Protein AF-A0A9J6DUN0-F1 (afdb_monomer_lite)

Organism: Rhipicephalus microplus (NCBI:txid6941)

pLDDT: mean 73.42, std 15.0, range [44.53, 96.88]

Secondary structure (DSSP, 8-state):
-HHHHHHHHHHHHHHHHTTTTS--SS---SS----GGGS----STHHHHHHHHHHHHHHHHHHHHHHHHHHHHHHH--SSSS--

InterPro domains:
  IPR031973 Deltamethrin resistance protein prag01 [PF16020] (38-78)

Foldseek 3Di:
DVVVVVVVVVVVVVVVVVCPPPPDPDDDDPDDDDDPVNPDDPPDCVVVVVVVVVVVVVVVVVVVVVVVVVVVVVVVDDDPPPDD

Sequence (84 aa):
MIARLVSQRALQCALRQSRSGLRSYHPPAEFKQVTMADMPTFIGPWEENFNKRQAKFNIHLAVGVSFFVVSLIAVSTPDTLVSF

Structure (mmCIF, N/CA/C/O backbone):
data_AF-A0A9J6DUN0-F1
#
_entry.id   AF-A0A9J6DUN0-F1
#
loop_
_atom_site.group_PDB
_atom_site.id
_atom_site.type_symbol
_atom_site.label_atom_id
_atom_site.label_alt_id
_atom_site.label_comp_id
_atom_site.label_asym_id
_atom_site.label_entity_id
_atom_site.label_seq_id
_atom_site.pdbx_PDB_ins_code
_atom_site.Cartn_x
_atom_site.Cartn_y
_atom_site.Cartn_z
_atom_site.occupancy
_atom_site.B_iso_or_equiv
_atom_site.auth_seq_id
_atom_site.auth_comp_id
_atom_site.auth_asym_id
_atom_site.auth_atom_id
_atom_site.pdbx_PDB_model_num
ATOM 1 N N . MET A 1 1 ? -7.557 -2.859 2.953 1.00 54.69 1 MET A N 1
ATOM 2 C CA . MET A 1 1 ? -7.667 -3.120 4.408 1.00 54.69 1 MET A CA 1
ATOM 3 C C . MET A 1 1 ? -8.894 -3.953 4.770 1.00 54.69 1 MET A C 1
ATOM 5 O O . MET A 1 1 ? -8.728 -4.926 5.495 1.00 54.69 1 MET A O 1
ATOM 9 N N . ILE A 1 2 ? -10.070 -3.682 4.184 1.00 54.75 2 ILE A N 1
ATOM 10 C CA . ILE A 1 2 ? -11.302 -4.481 4.372 1.00 54.75 2 ILE A CA 1
ATOM 11 C C . ILE A 1 2 ? -11.069 -5.980 4.130 1.00 54.75 2 ILE A C 1
ATOM 13 O O . ILE A 1 2 ? -11.416 -6.786 4.980 1.00 54.75 2 ILE A O 1
ATOM 17 N N . ALA A 1 3 ? -10.379 -6.360 3.050 1.00 50.94 3 ALA A N 1
ATOM 18 C CA . ALA A 1 3 ? -10.062 -7.767 2.780 1.00 50.94 3 ALA A CA 1
ATOM 19 C C . ALA A 1 3 ? -9.231 -8.436 3.895 1.00 50.94 3 ALA A C 1
ATOM 21 O O . ALA A 1 3 ? -9.462 -9.596 4.219 1.00 50.94 3 ALA A O 1
ATOM 22 N N . ARG A 1 4 ? -8.310 -7.697 4.536 1.00 58.47 4 ARG A N 1
ATOM 23 C CA . ARG A 1 4 ? -7.514 -8.212 5.662 1.00 58.47 4 ARG A CA 1
ATOM 24 C C . ARG A 1 4 ? -8.370 -8.379 6.912 1.00 58.47 4 ARG A C 1
ATOM 26 O O . ARG A 1 4 ? -8.319 -9.436 7.523 1.00 58.47 4 ARG A O 1
ATOM 33 N N . LEU A 1 5 ? -9.209 -7.397 7.234 1.00 62.56 5 LEU A N 1
ATOM 34 C CA . LEU A 1 5 ? -10.174 -7.471 8.337 1.00 62.56 5 LEU A CA 1
ATOM 35 C C . LEU A 1 5 ? -11.179 -8.614 8.152 1.00 62.56 5 LEU A C 1
ATOM 37 O O . LEU A 1 5 ? -11.437 -9.366 9.086 1.00 62.56 5 LEU A O 1
ATOM 41 N N . VAL A 1 6 ? -11.700 -8.788 6.938 1.00 65.94 6 VAL A N 1
ATOM 42 C CA . VAL A 1 6 ? -12.608 -9.887 6.591 1.00 65.94 6 VAL A CA 1
ATOM 43 C C . VAL A 1 6 ? -11.882 -11.228 6.681 1.00 65.94 6 VAL A C 1
ATOM 45 O O . VAL A 1 6 ? -12.408 -12.147 7.299 1.00 65.94 6 VAL A O 1
ATOM 48 N N . SER A 1 7 ? -10.648 -11.334 6.173 1.00 63.41 7 SER A N 1
ATOM 49 C CA . SER A 1 7 ? -9.844 -12.559 6.292 1.00 63.41 7 SER A CA 1
ATOM 50 C C . SER A 1 7 ? -9.480 -12.889 7.742 1.00 63.41 7 SER A C 1
ATOM 52 O O . SER A 1 7 ? -9.540 -14.047 8.135 1.00 63.41 7 SER A O 1
ATOM 54 N N . GLN A 1 8 ? -9.180 -11.882 8.569 1.00 65.50 8 GLN A N 1
ATOM 55 C CA . GLN A 1 8 ? -8.905 -12.053 9.994 1.00 65.50 8 GLN A CA 1
ATOM 56 C C . GLN A 1 8 ? -10.157 -12.490 10.747 1.00 65.50 8 GLN A C 1
ATOM 58 O O . GLN A 1 8 ? -10.069 -13.388 11.575 1.00 65.50 8 GLN A O 1
ATOM 63 N N . ARG A 1 9 ? -11.326 -11.917 10.438 1.00 64.69 9 ARG A N 1
ATOM 64 C CA . ARG A 1 9 ? -12.605 -12.354 11.015 1.00 64.69 9 ARG A CA 1
ATOM 65 C C . ARG A 1 9 ? -12.960 -13.774 10.581 1.00 64.69 9 ARG A C 1
ATOM 67 O O . ARG A 1 9 ? -13.342 -14.573 11.425 1.00 64.69 9 ARG A O 1
ATOM 74 N N . ALA A 1 10 ? -12.770 -14.115 9.308 1.00 68.06 10 ALA A N 1
ATOM 75 C CA . ALA A 1 10 ? -12.993 -15.468 8.802 1.00 68.06 10 ALA A CA 1
ATOM 76 C C . ALA A 1 10 ? -12.053 -16.488 9.470 1.00 68.06 10 ALA A C 1
ATOM 78 O O . ALA A 1 10 ? -12.509 -17.527 9.943 1.00 68.06 10 ALA A O 1
ATOM 79 N N . LEU A 1 11 ? -10.764 -16.155 9.605 1.00 66.31 11 LEU A N 1
ATOM 80 C CA . LEU A 1 11 ? -9.784 -16.962 10.338 1.00 66.31 11 LEU A CA 1
ATOM 81 C C . LEU A 1 11 ? -10.137 -17.083 11.823 1.00 66.31 11 LEU A C 1
ATOM 83 O O . LEU A 1 11 ? -10.056 -18.169 12.385 1.00 66.31 11 LEU A O 1
ATOM 87 N N . GLN A 1 12 ? -10.571 -16.001 12.469 1.00 66.94 12 GLN A N 1
ATOM 88 C CA . GLN A 1 12 ? -11.006 -16.031 13.866 1.00 66.94 12 GLN A CA 1
ATOM 89 C C . GLN A 1 12 ? -12.255 -16.895 14.063 1.00 66.94 12 GLN A C 1
ATOM 91 O O . GLN A 1 12 ? -12.313 -17.634 15.042 1.00 66.94 12 GLN A O 1
ATOM 96 N N . CYS A 1 13 ? -13.229 -16.851 13.151 1.00 63.50 13 CYS A N 1
ATOM 97 C CA . CYS A 1 13 ? -14.391 -17.741 13.182 1.00 63.50 13 CYS A CA 1
ATOM 98 C C . CYS A 1 13 ? -13.971 -19.210 13.035 1.00 63.50 13 CYS A C 1
ATOM 100 O O . CYS A 1 13 ? -14.395 -20.045 13.834 1.00 63.50 13 CYS A O 1
ATOM 102 N N . ALA A 1 14 ? -13.072 -19.513 12.094 1.00 65.06 14 ALA A N 1
ATOM 103 C CA . ALA A 1 14 ? -12.547 -20.863 11.895 1.00 65.06 14 ALA A CA 1
ATOM 104 C C . ALA A 1 14 ? -11.772 -21.381 13.126 1.00 65.06 14 ALA A C 1
ATOM 106 O O . ALA A 1 14 ? -11.977 -22.510 13.570 1.00 65.06 14 ALA A O 1
ATOM 107 N N . LEU A 1 15 ? -10.936 -20.538 13.740 1.00 63.44 15 LEU A N 1
ATOM 108 C CA . LEU A 1 15 ? -10.179 -20.883 14.949 1.00 63.44 15 LEU A CA 1
ATOM 109 C C . LEU A 1 15 ? -11.072 -21.031 16.191 1.00 63.44 15 LEU A C 1
ATOM 111 O O . LEU A 1 15 ? -10.795 -21.872 17.047 1.00 63.44 15 LEU A O 1
ATOM 115 N N . ARG A 1 16 ? -12.155 -20.248 16.302 1.00 56.69 16 ARG A N 1
ATOM 116 C CA . ARG A 1 16 ? -13.146 -20.388 17.384 1.00 56.69 16 ARG A CA 1
ATOM 117 C C . ARG A 1 16 ? -13.896 -21.714 17.292 1.00 56.69 16 ARG A C 1
ATOM 119 O O . ARG A 1 16 ? -14.092 -22.355 18.321 1.00 56.69 16 ARG A O 1
ATOM 126 N N . GLN A 1 17 ? -14.242 -22.157 16.084 1.00 56.03 17 GLN A N 1
ATOM 127 C CA . GLN A 1 17 ? -14.935 -23.430 15.877 1.00 56.03 17 GLN A CA 1
ATOM 128 C C . GLN A 1 17 ? -14.083 -24.632 16.319 1.00 56.03 17 GLN A C 1
ATOM 130 O O . GLN A 1 17 ? -14.602 -25.557 16.945 1.00 56.03 17 GLN A O 1
ATOM 135 N N . SER A 1 18 ? -12.762 -24.569 16.113 1.00 52.25 18 SER A N 1
ATOM 136 C CA . SER A 1 18 ? -11.824 -25.630 16.512 1.00 52.25 18 SER A CA 1
ATOM 137 C C . SER A 1 18 ? -11.633 -25.784 18.029 1.00 52.25 18 SER A C 1
ATOM 139 O O . SER A 1 18 ? -11.102 -26.804 18.464 1.00 52.25 18 SER A O 1
ATOM 141 N N . ARG A 1 19 ? -12.036 -24.808 18.855 1.00 53.56 19 ARG A N 1
ATOM 142 C CA . ARG A 1 19 ? -11.872 -24.873 20.323 1.00 53.56 19 ARG A CA 1
ATOM 143 C C . ARG A 1 19 ? -13.062 -25.484 21.065 1.00 53.56 19 ARG A C 1
ATOM 145 O O . ARG A 1 19 ? -12.967 -25.691 22.270 1.00 53.56 19 ARG A O 1
ATOM 152 N N . SER A 1 20 ? -14.140 -25.827 20.363 1.00 54.22 20 SER A N 1
ATOM 153 C CA . SER A 1 20 ? -15.359 -26.405 20.952 1.00 54.22 20 SER A CA 1
ATOM 154 C C . SER A 1 20 ? -15.189 -27.812 21.560 1.00 54.22 20 SER A C 1
ATOM 156 O O . SER A 1 20 ? -16.097 -28.282 22.237 1.00 54.22 20 SER A O 1
ATOM 158 N N . GLY A 1 21 ? -14.034 -28.469 21.380 1.00 54.28 21 GLY A N 1
ATOM 159 C CA . GLY A 1 21 ? -13.741 -29.798 21.940 1.00 54.28 21 GLY A CA 1
ATOM 160 C C . GLY A 1 21 ? -12.814 -29.827 23.165 1.00 54.28 21 GLY A C 1
ATOM 161 O O . GLY A 1 21 ? -12.608 -30.892 23.743 1.00 54.28 21 GLY A O 1
ATOM 162 N N . LEU A 1 22 ? -12.237 -28.694 23.582 1.00 53.66 22 LEU A N 1
ATOM 163 C CA . LEU A 1 22 ? -11.336 -28.640 24.738 1.00 53.66 22 LEU A CA 1
ATOM 164 C C . LEU A 1 22 ? -12.118 -28.203 25.975 1.00 53.66 22 LEU A C 1
ATOM 166 O O . LEU A 1 22 ? -12.464 -27.035 26.121 1.00 53.66 22 LEU A O 1
ATOM 170 N N . ARG A 1 23 ? -12.399 -29.186 26.836 1.00 56.47 23 ARG A N 1
ATOM 171 C CA . ARG A 1 23 ? -12.945 -29.099 28.200 1.00 56.47 23 ARG A CA 1
ATOM 172 C C . ARG A 1 23 ? -12.741 -27.704 28.820 1.00 56.47 23 ARG A C 1
ATOM 174 O O . ARG A 1 23 ? -11.665 -27.387 29.322 1.00 56.47 23 ARG A O 1
ATOM 181 N N . SER A 1 24 ? -13.775 -26.864 28.752 1.00 56.75 24 SER A N 1
ATOM 182 C CA . SER A 1 24 ? -13.772 -25.545 29.386 1.00 56.75 24 SER A CA 1
ATOM 183 C C . SER A 1 24 ? -13.740 -25.736 30.901 1.00 56.75 24 SER A C 1
ATOM 185 O O . SER A 1 24 ? -14.683 -26.272 31.474 1.00 56.75 24 SER A O 1
ATOM 187 N N . TYR A 1 25 ? -12.647 -25.326 31.547 1.00 58.19 25 TYR A N 1
ATOM 188 C CA . TYR A 1 25 ? -12.498 -25.376 33.008 1.00 58.19 25 TYR A CA 1
ATOM 189 C C . TYR A 1 25 ? -13.352 -24.331 33.739 1.00 58.19 25 TYR A C 1
ATOM 191 O O . TYR A 1 25 ? -13.503 -24.412 34.954 1.00 58.19 25 TYR A O 1
ATOM 199 N N . HIS A 1 26 ? -13.921 -23.364 33.014 1.00 60.47 26 HIS A N 1
ATOM 200 C CA . HIS A 1 26 ? -14.836 -22.377 33.575 1.00 60.47 26 HIS A CA 1
ATOM 201 C C . HIS A 1 26 ? -16.293 -22.727 33.239 1.00 60.47 26 HIS A C 1
ATOM 203 O O . HIS A 1 26 ? -16.567 -23.098 32.089 1.00 60.47 26 HIS A O 1
ATOM 209 N N . PRO A 1 27 ? -17.228 -22.587 34.203 1.00 66.44 27 PRO A N 1
ATOM 210 C CA . PRO A 1 27 ? -18.657 -22.678 33.923 1.00 66.44 27 PRO A CA 1
ATOM 211 C C . PRO A 1 27 ? -19.049 -21.643 32.855 1.00 66.44 27 PRO A C 1
ATOM 213 O O . PRO A 1 27 ? -18.408 -20.589 32.773 1.00 66.44 27 PRO A O 1
ATOM 216 N N . PRO A 1 28 ? -20.067 -21.929 32.020 1.00 63.12 28 PRO A N 1
ATOM 217 C CA . PRO A 1 28 ? -20.533 -20.998 31.001 1.00 63.12 28 PRO A CA 1
ATOM 218 C C . PRO A 1 28 ? -20.986 -19.709 31.688 1.00 63.12 28 PRO A C 1
ATOM 220 O O . PRO A 1 28 ? -22.006 -19.679 32.369 1.00 63.12 28 PRO A O 1
ATOM 223 N N . ALA A 1 29 ? -20.173 -18.661 31.571 1.00 63.62 29 ALA A N 1
ATOM 224 C CA . ALA A 1 29 ? -20.482 -17.372 32.162 1.00 63.62 29 ALA A CA 1
ATOM 225 C C . ALA A 1 29 ? -21.705 -16.777 31.449 1.00 63.62 29 ALA A C 1
ATOM 227 O O . ALA A 1 29 ? -21.729 -16.714 30.221 1.00 63.62 29 ALA A O 1
ATOM 228 N N . GLU A 1 30 ? -22.689 -16.300 32.216 1.00 68.50 30 GLU A N 1
ATOM 229 C CA . GLU A 1 30 ? -23.889 -15.612 31.704 1.00 68.50 30 GLU A CA 1
ATOM 230 C C . GLU A 1 30 ? -23.555 -14.324 30.924 1.00 68.50 30 GLU A C 1
ATOM 232 O O . GLU A 1 30 ? -24.390 -13.785 30.200 1.00 68.50 30 GLU A O 1
ATOM 237 N N . PHE A 1 31 ? -22.307 -13.855 31.020 1.00 68.31 31 PHE A N 1
ATOM 238 C CA . PHE A 1 31 ? -21.807 -12.653 30.368 1.00 68.31 31 PHE A CA 1
ATOM 239 C C . PHE A 1 31 ? -20.660 -12.977 29.410 1.00 68.31 31 PHE A C 1
ATOM 241 O O . PHE A 1 31 ? -19.723 -13.711 29.739 1.00 68.31 31 PHE A O 1
ATOM 248 N N . LYS A 1 32 ? -20.706 -12.373 28.216 1.00 72.81 32 LYS A N 1
ATOM 249 C CA . LYS A 1 32 ? -19.616 -12.433 27.238 1.00 72.81 32 LYS A CA 1
ATOM 250 C C . LYS A 1 32 ? -18.355 -11.839 27.869 1.00 72.81 32 LYS A C 1
ATOM 252 O O . LYS A 1 32 ? -18.323 -10.652 28.183 1.00 72.81 32 LYS A O 1
ATOM 257 N N . GLN A 1 33 ? -17.314 -12.655 28.024 1.00 75.75 33 GLN A N 1
ATOM 258 C CA . GLN A 1 33 ? -16.009 -12.174 28.474 1.00 75.75 33 GLN A CA 1
ATOM 259 C C . GLN A 1 33 ? -15.508 -11.106 27.497 1.00 75.75 33 GLN A C 1
ATOM 261 O O . GLN A 1 33 ? -15.435 -11.362 26.293 1.00 75.75 33 GLN A O 1
ATOM 266 N N . VAL A 1 34 ? -15.192 -9.916 28.016 1.00 75.25 34 VAL A N 1
ATOM 267 C CA . VAL A 1 34 ? -14.613 -8.830 27.220 1.00 75.25 34 VAL A CA 1
ATOM 268 C C . VAL A 1 34 ? -13.261 -9.313 26.722 1.00 75.25 34 VAL A C 1
ATOM 270 O O . VAL A 1 34 ? -12.328 -9.530 27.492 1.00 75.25 34 VAL A O 1
ATOM 273 N N . THR A 1 35 ? -13.175 -9.537 25.419 1.00 76.00 35 THR A N 1
ATOM 274 C CA . THR A 1 35 ? -11.934 -9.940 24.770 1.00 76.00 35 THR A CA 1
ATOM 275 C C . THR A 1 35 ? -11.234 -8.712 24.210 1.00 76.00 35 THR A C 1
ATOM 277 O O . THR A 1 35 ? -11.859 -7.689 23.949 1.00 76.00 35 THR A O 1
ATOM 280 N N . MET A 1 36 ? -9.933 -8.814 23.940 1.00 74.44 36 MET A N 1
ATOM 281 C CA . MET A 1 36 ? -9.179 -7.746 23.266 1.00 74.4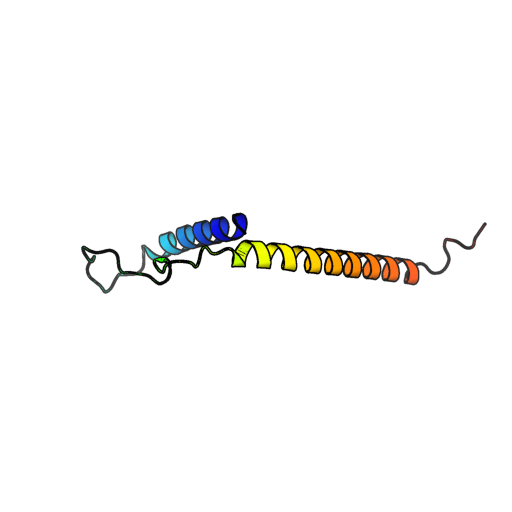4 36 MET A CA 1
ATOM 282 C C . MET A 1 36 ? -9.782 -7.356 21.897 1.00 74.44 36 MET A C 1
ATOM 284 O O . MET A 1 36 ? -9.529 -6.268 21.395 1.00 74.44 36 MET A O 1
ATOM 288 N N . ALA A 1 37 ? -10.617 -8.219 21.306 1.00 72.69 37 ALA A N 1
ATOM 289 C CA . ALA A 1 37 ? -11.369 -7.931 20.086 1.00 72.69 37 ALA A CA 1
ATOM 290 C C . ALA A 1 37 ? -12.568 -6.984 20.293 1.00 72.69 37 ALA A C 1
ATOM 292 O O . ALA A 1 37 ? -13.079 -6.445 19.316 1.00 72.69 37 ALA A O 1
ATOM 293 N N . ASP A 1 38 ? -13.022 -6.801 21.534 1.00 76.62 38 ASP A N 1
ATOM 294 C CA . ASP A 1 38 ? -14.099 -5.878 21.901 1.00 76.62 38 ASP A CA 1
ATOM 295 C C . ASP A 1 38 ? -13.562 -4.474 22.235 1.00 76.62 38 ASP A C 1
ATOM 297 O O . ASP A 1 38 ? -14.342 -3.558 22.492 1.00 76.62 38 ASP A O 1
ATOM 301 N N . MET A 1 39 ? -12.236 -4.282 22.225 1.00 79.81 39 MET A N 1
ATOM 302 C CA . MET A 1 39 ? -11.654 -2.955 22.385 1.00 79.81 39 MET A CA 1
ATOM 303 C C . MET A 1 39 ? -12.050 -2.057 21.207 1.00 79.81 39 MET A C 1
ATOM 305 O O . MET A 1 39 ? -12.040 -2.513 20.058 1.00 79.81 39 MET A O 1
ATOM 309 N N . PRO A 1 40 ? -12.351 -0.771 21.461 1.00 73.25 4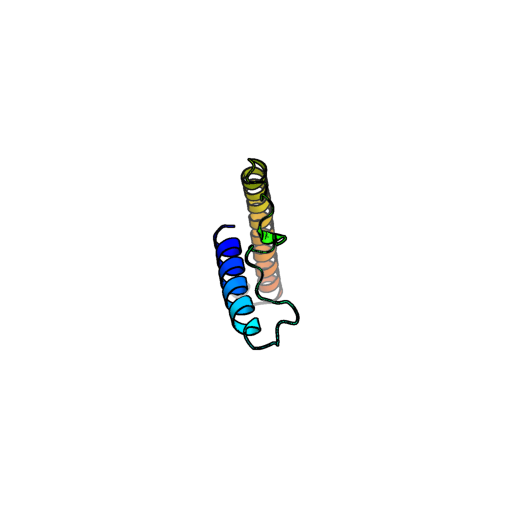0 PRO A N 1
ATOM 310 C CA . PRO A 1 40 ? -12.631 0.172 20.396 1.00 73.25 40 PRO A CA 1
ATOM 311 C C . PRO A 1 40 ? -11.403 0.269 19.493 1.00 73.25 40 PRO A C 1
ATOM 313 O O . PRO A 1 40 ? -10.331 0.723 19.895 1.00 73.25 40 PRO A O 1
ATOM 316 N N . THR A 1 41 ? -11.550 -0.185 18.255 1.00 69.88 41 THR A N 1
ATOM 317 C CA . THR A 1 41 ? -10.550 0.069 17.226 1.00 69.88 41 THR A CA 1
ATOM 318 C C . THR A 1 41 ? -10.584 1.552 16.905 1.00 69.88 41 THR A C 1
ATOM 320 O O . THR A 1 41 ? -11.662 2.098 16.667 1.00 69.88 41 THR A O 1
ATOM 323 N N . PHE A 1 42 ? -9.424 2.203 16.881 1.00 68.19 42 PHE A N 1
ATOM 324 C CA . PHE A 1 42 ? -9.317 3.594 16.452 1.00 68.19 42 PHE A CA 1
ATOM 325 C C . PHE A 1 42 ? -9.721 3.718 14.975 1.00 68.19 42 PHE A C 1
ATOM 327 O O . PHE A 1 42 ? -8.901 3.553 14.077 1.00 68.19 42 PHE A O 1
ATOM 334 N N . ILE A 1 43 ? -11.001 4.003 14.730 1.00 65.12 43 ILE A N 1
ATOM 335 C CA . ILE A 1 43 ? -11.546 4.362 13.419 1.00 65.12 43 ILE A CA 1
ATOM 336 C C . ILE A 1 43 ? -11.343 5.871 13.288 1.00 65.12 43 ILE A C 1
ATOM 338 O O . ILE A 1 43 ? -12.202 6.670 13.648 1.00 65.12 43 ILE A O 1
ATOM 342 N N . GLY A 1 44 ? -10.135 6.265 12.891 1.00 70.31 44 GLY A N 1
ATOM 343 C CA . GLY A 1 44 ? -9.752 7.667 12.750 1.00 70.31 44 GLY A CA 1
ATOM 344 C C . GLY A 1 44 ? -9.247 7.996 11.344 1.00 70.31 44 GLY A C 1
ATOM 345 O O . GLY A 1 44 ? -8.841 7.096 10.605 1.00 70.31 44 GLY A O 1
ATOM 346 N N . PRO A 1 45 ? -9.151 9.294 10.992 1.00 77.62 45 PRO A N 1
ATOM 347 C CA . PRO A 1 45 ? -8.646 9.757 9.690 1.00 77.62 45 PRO A CA 1
ATOM 348 C C . PRO A 1 45 ? -7.179 9.365 9.436 1.00 77.62 45 PRO A C 1
ATOM 350 O O . PRO A 1 45 ? -6.646 9.525 8.336 1.00 77.62 45 PRO A O 1
ATOM 353 N N . TRP A 1 46 ? -6.493 8.851 10.460 1.00 80.56 46 TRP A N 1
ATOM 354 C CA . TRP A 1 46 ? -5.162 8.275 10.345 1.00 80.56 46 TRP A CA 1
ATOM 355 C C . TRP A 1 46 ? -5.116 7.097 9.363 1.00 80.56 46 TRP A C 1
ATOM 357 O O . TRP A 1 46 ? -4.156 7.017 8.598 1.00 80.56 46 TRP A O 1
ATOM 367 N N . GLU A 1 47 ? -6.136 6.230 9.325 1.00 82.69 47 GLU A N 1
ATOM 368 C CA . GLU A 1 47 ? -6.118 5.034 8.469 1.00 82.69 47 GLU A CA 1
ATOM 369 C C . GLU A 1 47 ? -6.079 5.415 6.983 1.00 82.69 47 GLU A C 1
ATOM 371 O O . GLU A 1 47 ? -5.284 4.877 6.211 1.00 82.69 47 GLU A O 1
ATOM 376 N N . GLU A 1 48 ? -6.870 6.407 6.580 1.00 82.62 48 GLU A N 1
ATOM 377 C CA . GLU A 1 48 ? -6.873 6.909 5.206 1.00 82.62 48 GLU A CA 1
ATOM 378 C C . GLU A 1 48 ? -5.532 7.539 4.826 1.00 82.62 48 GLU A C 1
ATOM 380 O O . GLU A 1 48 ? -4.983 7.272 3.755 1.00 82.62 48 GLU A O 1
ATOM 385 N N . ASN A 1 49 ? -4.973 8.359 5.716 1.00 84.38 49 ASN A N 1
ATOM 386 C CA . ASN A 1 49 ? -3.692 9.024 5.491 1.00 84.38 49 ASN A CA 1
ATOM 387 C C . ASN A 1 49 ? -2.516 8.040 5.483 1.00 84.38 49 ASN A C 1
ATOM 389 O O . ASN A 1 49 ? -1.538 8.232 4.757 1.00 84.38 49 ASN A O 1
ATOM 393 N N . PHE A 1 50 ? -2.589 6.981 6.284 1.00 85.81 50 PHE A N 1
ATOM 394 C CA . PHE A 1 50 ? -1.623 5.893 6.273 1.00 85.81 50 PHE A CA 1
ATOM 395 C C . PHE A 1 50 ? -1.720 5.098 4.969 1.00 85.81 50 PHE A C 1
ATOM 397 O O . PHE A 1 50 ? -0.712 4.943 4.285 1.00 85.81 50 PHE A O 1
ATOM 404 N N . ASN A 1 51 ? -2.926 4.700 4.554 1.00 85.50 51 ASN A N 1
ATOM 405 C CA . ASN A 1 51 ? -3.144 3.962 3.309 1.00 85.50 51 ASN A CA 1
ATOM 406 C C . ASN A 1 51 ? -2.677 4.748 2.074 1.00 85.50 51 ASN A C 1
ATOM 408 O O . ASN A 1 51 ? -2.009 4.185 1.206 1.00 85.50 51 ASN A O 1
ATOM 412 N N . LYS A 1 52 ? -2.946 6.059 2.017 1.00 87.25 52 LYS A N 1
ATOM 413 C CA . LYS A 1 52 ? -2.466 6.942 0.938 1.00 87.25 52 LYS A CA 1
ATOM 414 C C . LYS A 1 52 ? -0.937 6.990 0.866 1.00 87.25 52 LYS A C 1
ATOM 416 O O . LYS A 1 52 ? -0.375 6.976 -0.226 1.00 87.25 52 LYS A O 1
ATOM 421 N N . ARG A 1 53 ? -0.254 7.040 2.016 1.00 87.88 53 ARG A N 1
ATOM 422 C CA . ARG A 1 53 ? 1.218 7.019 2.076 1.00 87.88 53 ARG A CA 1
ATOM 423 C C . ARG A 1 53 ? 1.776 5.652 1.691 1.00 87.88 53 ARG A C 1
ATOM 425 O O . ARG A 1 53 ? 2.682 5.584 0.867 1.00 87.88 53 ARG A O 1
ATOM 432 N N . GLN A 1 54 ? 1.184 4.578 2.204 1.00 90.31 54 GLN A N 1
ATOM 433 C CA . GLN A 1 54 ? 1.596 3.210 1.905 1.00 90.31 54 GLN A CA 1
ATOM 434 C C . GLN A 1 54 ? 1.472 2.882 0.412 1.00 90.31 54 GLN A C 1
ATOM 436 O O . GLN A 1 54 ? 2.353 2.239 -0.152 1.00 90.31 54 GLN A O 1
ATOM 441 N N . ALA A 1 55 ? 0.419 3.367 -0.254 1.00 90.25 55 ALA A N 1
ATOM 442 C CA . ALA A 1 55 ? 0.223 3.161 -1.687 1.00 90.25 55 ALA A CA 1
ATOM 443 C C . ALA A 1 55 ? 1.378 3.735 -2.526 1.00 90.25 55 ALA A C 1
ATOM 445 O O . ALA A 1 55 ? 1.839 3.076 -3.454 1.00 90.25 55 ALA A O 1
ATOM 446 N N . LYS A 1 56 ? 1.898 4.916 -2.164 1.00 91.88 56 LYS A N 1
ATOM 447 C CA . LYS A 1 56 ? 3.047 5.523 -2.854 1.00 91.88 56 LYS A CA 1
ATOM 448 C C . LYS A 1 56 ? 4.290 4.644 -2.747 1.00 91.88 56 LYS A C 1
ATOM 450 O O . LYS A 1 56 ? 4.926 4.358 -3.755 1.00 91.88 56 LYS A O 1
ATOM 455 N N . PHE A 1 57 ? 4.602 4.167 -1.544 1.00 92.25 57 PHE A N 1
ATOM 456 C CA . PHE A 1 57 ? 5.753 3.288 -1.336 1.00 92.25 57 PHE A CA 1
ATOM 457 C C . PHE A 1 57 ? 5.610 1.957 -2.073 1.00 92.25 57 PHE A C 1
ATOM 459 O O . PHE A 1 57 ? 6.575 1.491 -2.668 1.00 92.25 57 PHE A O 1
ATOM 466 N N . ASN A 1 58 ? 4.406 1.383 -2.113 1.00 91.69 58 ASN A N 1
ATOM 467 C CA . ASN A 1 58 ? 4.152 0.159 -2.869 1.00 91.69 58 ASN A CA 1
ATOM 468 C C . ASN A 1 58 ? 4.377 0.353 -4.377 1.00 91.69 58 ASN A C 1
ATOM 470 O O . ASN A 1 58 ? 4.908 -0.544 -5.024 1.00 91.69 58 ASN A O 1
ATOM 474 N N . ILE A 1 59 ? 4.011 1.515 -4.931 1.00 94.56 59 ILE A N 1
ATOM 475 C CA . ILE A 1 59 ? 4.274 1.843 -6.340 1.00 94.56 59 ILE A CA 1
ATOM 476 C C . ILE A 1 59 ? 5.780 1.957 -6.586 1.00 94.56 59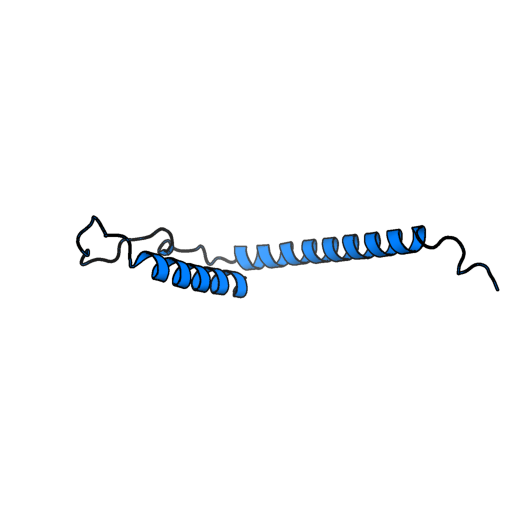 ILE A C 1
ATOM 478 O O . ILE A 1 59 ? 6.288 1.332 -7.511 1.00 94.56 59 ILE A O 1
ATOM 482 N N . HIS A 1 60 ? 6.509 2.693 -5.742 1.00 94.69 60 HIS A N 1
ATOM 483 C CA . HIS A 1 60 ? 7.967 2.797 -5.867 1.00 94.69 60 HIS A CA 1
ATOM 484 C C . HIS A 1 60 ? 8.654 1.433 -5.770 1.00 94.69 60 HIS A C 1
ATOM 486 O O . HIS A 1 60 ? 9.558 1.144 -6.549 1.00 94.69 60 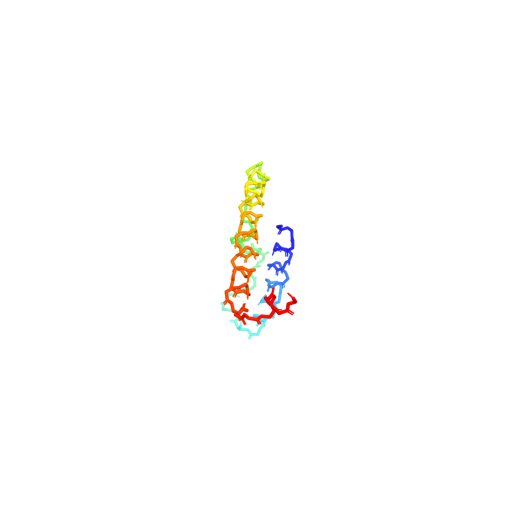HIS A O 1
ATOM 492 N N . LEU A 1 61 ? 8.191 0.573 -4.861 1.00 95.25 61 LEU A N 1
ATOM 493 C CA . LEU A 1 61 ? 8.696 -0.787 -4.727 1.00 95.25 61 LEU A CA 1
ATOM 494 C C . LEU A 1 61 ? 8.402 -1.623 -5.978 1.00 95.25 61 LEU A C 1
ATOM 496 O O . LEU A 1 61 ? 9.298 -2.298 -6.470 1.00 95.25 61 LEU A O 1
ATOM 500 N N . ALA A 1 62 ? 7.191 -1.542 -6.534 1.00 94.50 62 ALA A N 1
ATOM 501 C CA . ALA A 1 62 ? 6.835 -2.251 -7.763 1.00 94.50 62 ALA A CA 1
ATOM 502 C C . ALA A 1 62 ? 7.698 -1.812 -8.956 1.00 94.50 62 ALA A C 1
ATOM 504 O O . ALA A 1 62 ? 8.168 -2.662 -9.708 1.00 94.50 62 ALA A O 1
ATOM 505 N N . VAL A 1 63 ? 7.952 -0.506 -9.092 1.00 96.88 63 VAL A N 1
ATOM 506 C CA . VAL A 1 63 ? 8.841 0.049 -10.125 1.00 96.88 63 VAL A CA 1
ATOM 507 C C . VAL A 1 63 ? 10.286 -0.410 -9.921 1.00 96.88 63 VAL A C 1
ATOM 509 O O . VAL A 1 63 ? 10.948 -0.792 -10.879 1.00 96.88 63 VAL A O 1
ATOM 512 N N . GLY A 1 64 ? 10.784 -0.412 -8.682 1.00 95.69 64 GLY A N 1
ATOM 513 C CA . GLY A 1 64 ? 12.135 -0.889 -8.383 1.00 95.69 64 GLY A CA 1
ATOM 514 C C . GLY A 1 64 ? 12.315 -2.375 -8.700 1.00 95.69 64 GLY A C 1
ATOM 515 O O . GLY A 1 64 ? 13.305 -2.761 -9.316 1.00 95.69 64 GLY A O 1
ATOM 516 N N . VAL A 1 65 ? 11.333 -3.204 -8.336 1.00 96.88 65 VAL A N 1
ATOM 517 C CA . VAL A 1 65 ? 11.342 -4.644 -8.630 1.00 96.88 65 VAL A CA 1
ATOM 518 C C . VAL A 1 65 ? 11.262 -4.898 -10.134 1.00 96.88 65 VAL A C 1
ATOM 520 O O . VAL A 1 65 ? 12.029 -5.712 -10.642 1.00 96.88 65 VAL A O 1
ATOM 523 N N . SER A 1 66 ? 10.383 -4.204 -10.863 1.00 96.00 66 SER A N 1
ATOM 524 C CA . SER A 1 66 ? 10.273 -4.389 -12.314 1.00 96.00 66 SER A CA 1
ATOM 525 C C . SER A 1 66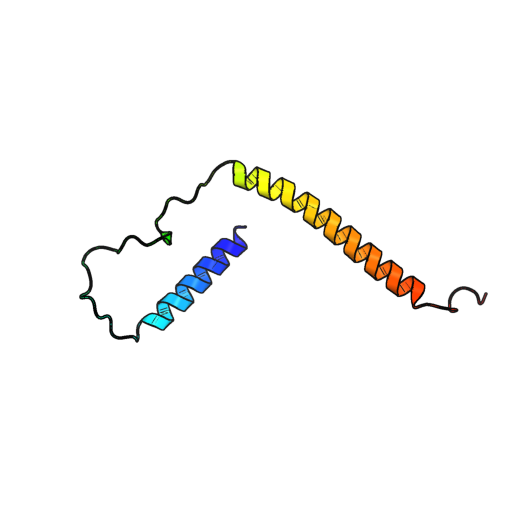 ? 11.545 -3.956 -13.038 1.00 96.00 66 SER A C 1
ATOM 527 O O . SER A 1 66 ? 12.033 -4.695 -13.890 1.00 96.00 66 SER A O 1
ATOM 529 N N . PHE A 1 67 ? 12.128 -2.816 -12.654 1.00 96.00 67 PHE A N 1
ATOM 530 C CA . PHE A 1 67 ? 13.406 -2.353 -13.187 1.00 96.00 67 PHE A CA 1
ATOM 531 C C . PHE A 1 67 ? 14.510 -3.385 -12.950 1.00 96.00 67 PHE A C 1
ATOM 533 O O . PHE A 1 67 ? 15.192 -3.776 -13.891 1.00 96.00 67 PHE A O 1
ATOM 540 N N . PHE A 1 68 ? 14.633 -3.886 -11.719 1.00 95.62 68 PHE A N 1
ATOM 541 C CA . PHE A 1 68 ? 15.642 -4.881 -11.369 1.00 95.62 68 PHE A CA 1
ATOM 542 C C . PHE A 1 68 ? 15.505 -6.170 -12.190 1.00 95.62 68 PHE A C 1
ATOM 544 O O . PHE A 1 68 ? 16.494 -6.671 -12.719 1.00 95.62 68 PHE A O 1
ATOM 551 N N . VAL A 1 69 ? 14.282 -6.682 -12.356 1.00 95.31 69 VAL A N 1
ATOM 552 C CA . VAL A 1 69 ? 14.021 -7.880 -13.172 1.00 95.31 69 VAL A CA 1
ATOM 553 C C . VAL A 1 69 ? 14.400 -7.646 -14.636 1.00 95.31 69 VAL A C 1
ATOM 555 O O . VAL A 1 69 ? 15.073 -8.485 -15.228 1.00 95.31 69 VAL A O 1
ATOM 558 N N . VAL A 1 70 ? 14.027 -6.500 -15.214 1.00 94.12 70 VAL A N 1
ATOM 559 C CA . VAL A 1 70 ? 14.401 -6.147 -16.593 1.00 94.12 70 VAL A CA 1
ATOM 560 C C . VAL A 1 70 ? 15.918 -6.036 -16.742 1.00 94.12 70 VAL A C 1
ATOM 562 O O . VAL A 1 70 ? 16.471 -6.558 -17.707 1.00 94.12 70 VAL A O 1
ATOM 565 N N . SER A 1 71 ? 16.608 -5.413 -15.782 1.00 93.50 71 SER A N 1
ATOM 566 C CA . SER A 1 71 ? 18.070 -5.321 -15.789 1.00 93.50 71 SER A CA 1
ATOM 567 C C . SER A 1 71 ? 18.736 -6.695 -15.745 1.00 93.50 71 SER A C 1
ATOM 569 O O . SER A 1 71 ? 19.684 -6.924 -16.489 1.00 93.50 71 SER A O 1
ATOM 571 N N . LEU A 1 72 ? 18.234 -7.624 -14.925 1.00 92.00 72 LEU A N 1
ATOM 572 C CA . LEU A 1 72 ? 18.757 -8.992 -14.883 1.00 92.00 72 LEU A CA 1
ATOM 573 C C . LEU A 1 72 ? 18.577 -9.713 -16.220 1.00 92.00 72 LEU A C 1
ATOM 575 O O . LEU A 1 72 ? 19.513 -10.357 -16.685 1.00 92.00 72 LEU A O 1
ATOM 579 N N . ILE A 1 73 ? 17.410 -9.571 -16.855 1.00 89.69 73 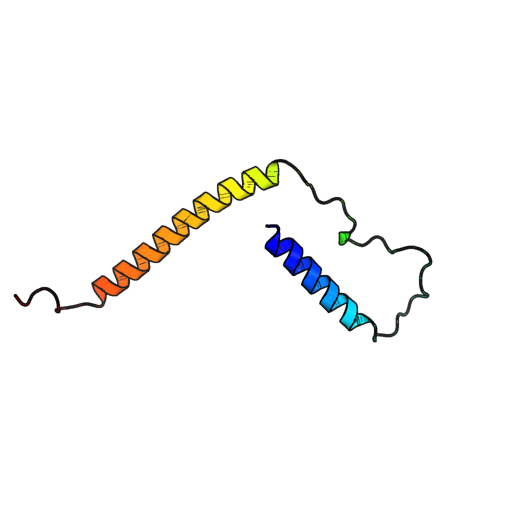ILE A N 1
ATOM 580 C CA . ILE A 1 73 ? 17.149 -10.162 -18.172 1.00 89.69 73 ILE A CA 1
ATOM 581 C C . ILE A 1 73 ? 18.125 -9.589 -19.205 1.00 89.69 73 ILE A C 1
ATOM 583 O O . ILE A 1 73 ? 18.783 -10.359 -19.898 1.00 89.69 73 ILE A O 1
ATOM 587 N N . ALA A 1 74 ? 18.282 -8.264 -19.253 1.00 86.69 74 ALA A N 1
ATOM 588 C CA . ALA A 1 74 ? 19.175 -7.594 -20.196 1.00 86.69 74 ALA A CA 1
ATOM 589 C C . ALA A 1 74 ? 20.650 -8.002 -20.023 1.00 86.69 74 ALA A C 1
ATOM 591 O O . ALA A 1 74 ? 21.353 -8.198 -21.009 1.00 86.69 74 ALA A O 1
ATOM 592 N N . VAL A 1 75 ? 21.121 -8.168 -18.781 1.00 87.50 75 VAL A N 1
ATOM 593 C CA . VAL A 1 75 ? 22.480 -8.668 -18.500 1.00 87.50 75 VAL A CA 1
ATOM 594 C C . VAL A 1 75 ? 22.618 -10.146 -18.875 1.00 87.50 75 VAL A C 1
ATOM 596 O O . VAL A 1 75 ? 23.672 -10.567 -19.343 1.00 87.50 75 VAL A O 1
ATOM 599 N N . SER A 1 76 ? 21.561 -10.940 -18.692 1.00 78.88 76 SER A N 1
ATOM 600 C CA . SER A 1 76 ? 21.552 -12.368 -19.029 1.00 78.88 76 SER A CA 1
ATOM 601 C C . SER A 1 76 ? 21.425 -12.667 -20.523 1.00 78.88 76 SER A C 1
ATOM 603 O O . SER A 1 76 ? 21.548 -13.829 -20.901 1.00 78.88 76 SER A O 1
ATOM 605 N N . THR A 1 77 ? 21.198 -11.657 -21.370 1.00 72.69 77 THR A N 1
ATOM 606 C CA . THR A 1 77 ? 21.221 -11.784 -22.832 1.00 72.69 77 THR A CA 1
ATOM 607 C C . THR A 1 77 ? 22.539 -11.254 -23.408 1.00 72.69 77 THR A C 1
ATOM 609 O O . THR A 1 77 ? 22.547 -10.166 -23.987 1.00 72.69 77 THR A O 1
ATOM 612 N N . PRO A 1 78 ? 23.665 -11.979 -23.285 1.00 63.69 78 PRO A N 1
ATOM 613 C CA . PRO A 1 78 ? 24.792 -11.754 -24.168 1.00 63.69 78 PRO A CA 1
ATOM 614 C C . PRO A 1 78 ? 24.395 -12.267 -25.567 1.00 63.69 78 PRO A C 1
ATOM 616 O O . PRO A 1 78 ? 23.940 -13.397 -25.726 1.00 63.69 78 PRO A O 1
ATOM 619 N N . ASP A 1 79 ? 24.524 -11.413 -26.580 1.00 60.97 79 ASP A N 1
ATOM 620 C CA . ASP A 1 79 ? 24.740 -11.812 -27.983 1.00 60.97 79 ASP A CA 1
ATOM 621 C C . ASP A 1 79 ? 23.551 -12.186 -28.901 1.00 60.97 79 ASP A C 1
ATOM 623 O O . ASP A 1 79 ? 23.782 -12.753 -29.965 1.00 60.97 79 ASP A O 1
ATOM 627 N N . THR A 1 80 ? 22.294 -11.813 -28.618 1.00 55.88 80 THR A N 1
ATOM 628 C CA . THR A 1 80 ? 21.179 -12.049 -29.585 1.00 55.88 80 THR A CA 1
ATOM 629 C C . THR A 1 80 ? 20.665 -10.814 -30.340 1.00 55.88 80 THR A C 1
ATOM 631 O O . THR A 1 80 ? 19.807 -10.956 -31.206 1.00 55.88 80 THR A O 1
ATOM 634 N N . LEU A 1 81 ? 21.196 -9.611 -30.077 1.00 56.19 81 LEU A N 1
ATOM 635 C CA . LEU A 1 81 ? 20.762 -8.354 -30.725 1.00 56.19 81 LEU A CA 1
ATOM 636 C C . LEU A 1 81 ? 21.868 -7.617 -31.511 1.00 56.19 81 LEU A C 1
ATOM 638 O O . LEU A 1 81 ? 21.700 -6.445 -31.837 1.00 56.19 81 LEU A O 1
ATOM 642 N N . VAL A 1 82 ? 22.997 -8.274 -31.809 1.00 56.84 82 VAL A N 1
ATOM 643 C CA . VAL A 1 82 ? 24.122 -7.683 -32.580 1.00 56.84 82 VAL A CA 1
ATOM 644 C C . VAL A 1 82 ? 24.377 -8.420 -33.911 1.00 56.84 82 VAL A C 1
ATOM 646 O O . VAL A 1 82 ? 25.285 -8.071 -34.654 1.00 56.84 82 VAL A O 1
ATOM 649 N N . SER A 1 83 ? 23.554 -9.406 -34.275 1.00 44.53 83 SER A N 1
ATOM 650 C CA . SER A 1 83 ? 23.633 -10.103 -35.567 1.00 44.53 83 SER A CA 1
ATOM 651 C C . SER A 1 83 ? 22.546 -9.641 -36.547 1.00 44.53 83 SER A C 1
ATOM 653 O O . SER A 1 83 ? 21.615 -10.386 -36.846 1.00 44.53 83 SER A O 1
ATOM 655 N N . PHE A 1 84 ? 22.683 -8.416 -37.061 1.00 45.12 84 PHE A N 1
ATOM 656 C CA . PHE A 1 84 ? 22.085 -7.977 -38.329 1.00 45.12 84 PHE A CA 1
ATOM 657 C C . PHE A 1 84 ? 23.070 -7.093 -39.089 1.00 45.12 84 PHE A C 1
ATOM 659 O O . PHE A 1 84 ? 23.655 -6.190 -38.449 1.00 45.12 84 PHE A O 1
#

Radius of gyration: 25.17 Å; chains: 1; bounding box: 49×40×72 Å